Protein AF-A0A0S6X427-F1 (afdb_monomer)

Solvent-accessible surface area (backbone atoms only — not comparable to full-atom values): 6903 Å² total; per-residue (Å²): 117,67,62,50,48,53,32,51,63,52,37,54,59,46,58,54,46,37,76,75,42,60,79,79,55,25,57,58,43,50,52,51,41,52,51,40,54,52,62,36,47,55,58,51,63,63,50,56,49,70,79,40,60,83,93,42,28,70,61,52,49,50,53,51,51,48,48,47,48,54,54,48,62,44,45,50,58,49,52,36,49,56,47,18,68,69,65,66,44,66,101,68,57,17,54,56,55,26,53,53,58,53,43,53,59,54,52,50,52,44,50,53,51,60,66,44,52,66,64,56,65,62,75,82,106

Sequence (125 aa):
MWIPLLCTAVTTPLIVLFFHLPQKGAYTCYFLIEL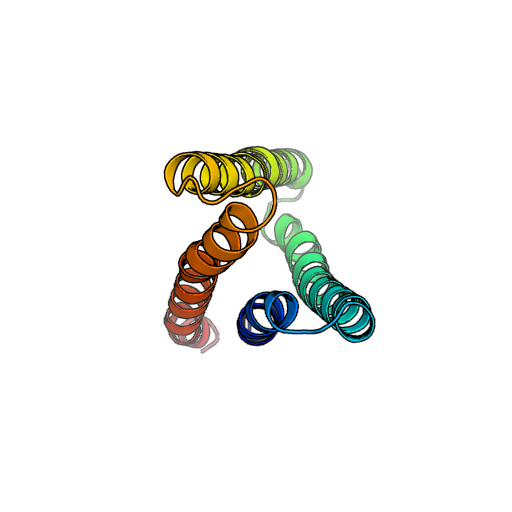FVSGYSAPLFAASPMLLPPRLRALGMATVLFVLNVVGQGMGPFLTGFISDRIGTGPAGGLGLSIALMQVFGVLGAGILLLAVPAFRKREG

pLDDT: mean 75.93, std 8.96, range [42.47, 89.19]

Structure (mmCIF, N/CA/C/O backbone):
data_AF-A0A0S6X427-F1
#
_entry.id   AF-A0A0S6X427-F1
#
loop_
_atom_site.group_PDB
_atom_site.id
_atom_site.type_symbol
_atom_site.label_atom_id
_atom_site.label_alt_id
_atom_site.label_comp_id
_atom_site.label_asym_id
_atom_site.label_entity_id
_atom_site.label_seq_id
_atom_site.pdbx_PDB_ins_code
_atom_site.Cartn_x
_atom_site.Cartn_y
_atom_site.Cartn_z
_atom_site.occupancy
_atom_site.B_iso_or_equiv
_atom_site.auth_seq_id
_atom_site.auth_comp_id
_atom_site.auth_asym_id
_atom_site.auth_atom_id
_atom_site.pdbx_PDB_model_num
ATOM 1 N N . MET A 1 1 ? -16.533 -1.633 3.563 1.00 63.06 1 MET A N 1
ATOM 2 C CA . MET A 1 1 ? -15.500 -2.550 3.018 1.00 63.06 1 MET A CA 1
ATOM 3 C C . MET A 1 1 ? -15.542 -2.698 1.492 1.00 63.06 1 MET A C 1
ATOM 5 O O . MET A 1 1 ? -14.508 -2.963 0.905 1.00 63.06 1 MET A O 1
ATOM 9 N N . TRP A 1 2 ? -16.677 -2.453 0.827 1.00 66.31 2 TRP A N 1
ATOM 10 C CA . TRP A 1 2 ? -16.789 -2.512 -0.641 1.00 66.31 2 TRP A CA 1
ATOM 11 C C . TRP A 1 2 ? -16.027 -1.396 -1.381 1.00 66.31 2 TRP A C 1
ATOM 13 O O . TRP A 1 2 ? -15.512 -1.616 -2.469 1.00 66.31 2 TRP A O 1
ATOM 23 N N . ILE A 1 3 ? -15.902 -0.219 -0.758 1.00 70.75 3 ILE A N 1
ATOM 24 C CA . ILE A 1 3 ? -15.199 0.951 -1.314 1.00 70.75 3 ILE A CA 1
ATOM 25 C C . ILE A 1 3 ? -13.704 0.668 -1.577 1.00 70.75 3 ILE A C 1
ATOM 27 O O . ILE A 1 3 ? -13.282 0.821 -2.721 1.00 70.75 3 ILE A O 1
ATOM 31 N N . PRO A 1 4 ? -12.897 0.202 -0.597 1.00 71.06 4 PRO A N 1
ATOM 32 C CA . PRO A 1 4 ? -11.494 -0.133 -0.851 1.00 71.06 4 PRO A CA 1
ATOM 33 C C . PRO A 1 4 ? -11.321 -1.307 -1.818 1.00 71.06 4 PRO A C 1
ATOM 35 O O . PRO A 1 4 ? -10.375 -1.299 -2.590 1.00 71.06 4 PRO A O 1
ATOM 38 N N . LEU A 1 5 ? -12.246 -2.272 -1.829 1.00 73.50 5 LEU A N 1
ATOM 39 C CA . LEU A 1 5 ? -12.225 -3.401 -2.762 1.00 73.50 5 LEU A CA 1
ATOM 40 C C . LEU A 1 5 ? -12.382 -2.955 -4.226 1.00 73.50 5 LEU A C 1
ATOM 42 O O . LEU A 1 5 ? -11.625 -3.378 -5.094 1.00 73.50 5 LEU A O 1
ATOM 46 N N . LEU A 1 6 ? -13.362 -2.086 -4.496 1.00 75.62 6 LEU A N 1
ATOM 47 C CA . LEU A 1 6 ? -13.581 -1.523 -5.829 1.00 75.62 6 LEU A CA 1
ATOM 48 C C . LEU A 1 6 ? -12.409 -0.637 -6.250 1.00 75.62 6 LEU A C 1
ATOM 50 O O . LEU A 1 6 ? -11.962 -0.723 -7.390 1.00 75.62 6 LEU A O 1
ATOM 54 N N . CYS A 1 7 ? -11.879 0.172 -5.329 1.00 74.81 7 CYS A N 1
ATOM 55 C CA . CYS A 1 7 ? -10.739 1.030 -5.632 1.00 74.81 7 CYS A CA 1
ATOM 56 C C . CYS A 1 7 ? -9.493 0.203 -5.973 1.00 74.81 7 CYS A C 1
ATOM 58 O O . CYS A 1 7 ? -8.895 0.437 -7.014 1.00 74.81 7 CYS A O 1
ATOM 60 N N . THR A 1 8 ? -9.130 -0.815 -5.186 1.00 71.44 8 THR A N 1
ATOM 61 C CA . THR A 1 8 ? -7.944 -1.640 -5.483 1.00 71.44 8 THR A CA 1
ATOM 62 C C . THR A 1 8 ? -8.099 -2.457 -6.767 1.00 71.44 8 THR A C 1
ATOM 64 O O . THR A 1 8 ? -7.138 -2.570 -7.536 1.00 71.44 8 THR A O 1
ATOM 67 N N . ALA A 1 9 ? -9.299 -2.974 -7.045 1.00 76.06 9 ALA A N 1
ATOM 68 C CA . ALA A 1 9 ? -9.592 -3.701 -8.279 1.00 76.06 9 ALA A CA 1
ATOM 69 C C . ALA A 1 9 ? -9.475 -2.818 -9.533 1.00 76.06 9 ALA A C 1
ATOM 71 O O . ALA A 1 9 ? -9.040 -3.307 -10.572 1.00 76.06 9 ALA A O 1
ATOM 72 N N . VAL A 1 10 ? -9.826 -1.531 -9.438 1.00 76.81 10 VAL A N 1
ATOM 73 C CA . VAL A 1 10 ? -9.751 -0.568 -10.549 1.00 76.81 10 VAL A CA 1
ATOM 74 C C . VAL A 1 10 ? -8.341 0.006 -10.702 1.00 76.81 10 VAL A C 1
ATOM 76 O O . VAL A 1 10 ? -7.824 0.071 -11.815 1.00 76.81 10 VAL A O 1
ATOM 79 N N . THR A 1 11 ? -7.667 0.356 -9.605 1.00 76.12 11 THR A N 1
ATOM 80 C CA . THR A 1 11 ? -6.320 0.947 -9.642 1.00 76.12 11 THR A CA 1
ATOM 81 C C . THR A 1 11 ? -5.268 -0.022 -10.197 1.00 76.12 11 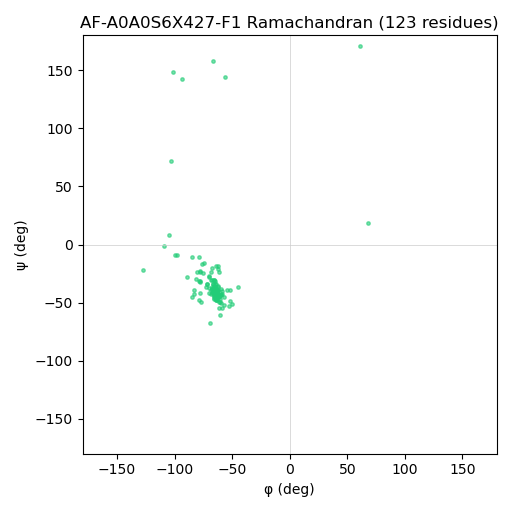THR A C 1
ATOM 83 O O . THR A 1 11 ? -4.351 0.393 -10.901 1.00 76.12 11 THR A O 1
ATOM 86 N N . THR A 1 12 ? -5.417 -1.324 -9.941 1.00 76.38 12 THR A N 1
ATOM 87 C CA . THR A 1 12 ? -4.470 -2.362 -10.383 1.00 76.38 12 THR A CA 1
ATOM 88 C C . THR A 1 12 ? -4.278 -2.428 -11.909 1.00 76.38 12 THR A C 1
ATOM 90 O O . THR A 1 12 ? -3.138 -2.303 -12.361 1.00 76.38 12 THR A O 1
ATOM 93 N N . PRO A 1 13 ? -5.330 -2.581 -12.737 1.00 77.81 13 PRO A N 1
ATOM 94 C CA . PRO A 1 13 ? -5.182 -2.557 -14.192 1.00 77.81 13 PRO A CA 1
ATOM 95 C C . PRO A 1 13 ? -4.776 -1.174 -14.722 1.00 77.81 13 PRO A C 1
ATOM 97 O O . PRO A 1 13 ? -4.055 -1.098 -15.714 1.00 77.81 13 PRO A O 1
ATOM 100 N N . LEU A 1 14 ? -5.179 -0.087 -14.053 1.00 78.00 14 LEU A N 1
ATOM 101 C CA . LEU A 1 14 ? -4.801 1.283 -14.422 1.00 78.00 14 LEU A CA 1
ATOM 102 C C . LEU A 1 14 ? -3.286 1.527 -14.308 1.00 78.00 14 LEU A C 1
ATOM 104 O O . LEU A 1 14 ? -2.711 2.160 -15.192 1.00 78.00 14 LEU A O 1
ATOM 108 N N . ILE A 1 15 ? -2.627 0.988 -13.275 1.00 76.19 15 ILE A N 1
ATOM 109 C CA . ILE A 1 15 ? -1.164 1.084 -13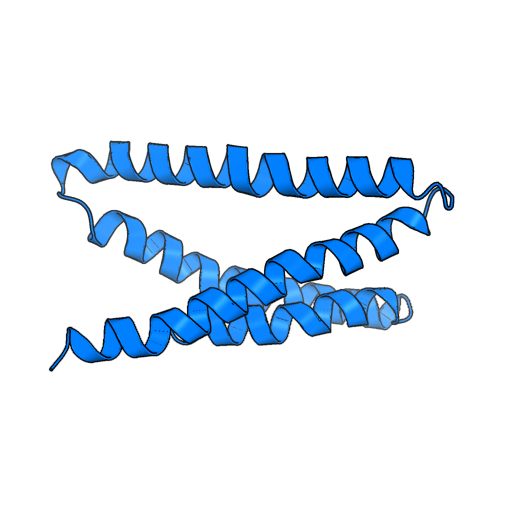.108 1.00 76.19 15 ILE A CA 1
ATOM 110 C C . ILE A 1 15 ? -0.430 0.334 -14.227 1.00 76.19 15 ILE A C 1
ATOM 112 O O . ILE A 1 15 ? 0.545 0.842 -14.772 1.00 76.19 15 ILE A O 1
ATOM 116 N N . VAL A 1 16 ? -0.908 -0.847 -14.626 1.00 74.44 16 VAL A N 1
ATOM 117 C CA . VAL A 1 16 ? -0.301 -1.604 -15.738 1.00 74.44 16 VAL A CA 1
ATOM 118 C C . VAL A 1 16 ? -0.514 -0.883 -17.074 1.00 74.44 16 VAL A C 1
ATOM 120 O O . VAL A 1 16 ? 0.396 -0.819 -17.908 1.00 74.44 16 VAL A O 1
ATOM 123 N N . LEU A 1 17 ? -1.699 -0.297 -17.266 1.00 77.25 17 LEU A N 1
ATOM 124 C CA . LEU A 1 17 ? -2.051 0.458 -18.465 1.00 77.25 17 LEU A CA 1
ATOM 125 C C . LEU A 1 17 ? -1.222 1.745 -18.602 1.00 77.25 17 LEU A C 1
ATOM 127 O O . LEU A 1 17 ? -0.845 2.105 -19.716 1.00 77.25 17 LEU A O 1
ATOM 131 N N . PHE A 1 18 ? -0.873 2.396 -17.487 1.00 76.69 18 PHE A N 1
ATOM 132 C CA . PHE A 1 18 ? -0.007 3.579 -17.461 1.00 76.69 18 PHE A CA 1
ATOM 133 C C . PHE A 1 18 ? 1.338 3.345 -18.168 1.00 76.69 18 PHE A C 1
ATOM 135 O O . PHE A 1 18 ? 1.782 4.210 -18.918 1.00 76.69 18 PHE A O 1
ATOM 142 N N . PHE A 1 19 ? 1.947 2.163 -18.013 1.00 71.31 19 PHE A N 1
ATOM 143 C CA . PHE A 1 19 ? 3.219 1.830 -18.673 1.00 71.31 19 PHE A CA 1
ATOM 144 C C . PHE A 1 19 ? 3.095 1.534 -20.175 1.00 71.31 19 PHE A C 1
ATOM 146 O O . PHE A 1 19 ? 4.102 1.548 -20.879 1.00 71.31 19 PHE A O 1
ATOM 153 N N . HIS A 1 20 ? 1.883 1.285 -20.675 1.00 74.75 20 HIS A N 1
ATOM 154 C CA . HIS A 1 20 ? 1.626 0.982 -22.087 1.00 74.75 20 HIS A CA 1
ATOM 155 C C . HIS A 1 20 ? 1.116 2.197 -22.882 1.00 74.75 20 HIS A C 1
ATOM 157 O O . HIS A 1 20 ? 1.015 2.135 -24.108 1.00 74.75 20 HIS A O 1
ATOM 163 N N . LEU A 1 21 ? 0.782 3.304 -22.209 1.00 74.44 21 LEU A N 1
ATOM 164 C CA . LEU A 1 21 ? 0.194 4.492 -22.825 1.00 74.44 21 LEU A CA 1
ATOM 165 C C . LEU A 1 21 ? 1.253 5.545 -23.209 1.00 74.44 21 LEU A C 1
ATOM 167 O O . LEU A 1 21 ? 2.188 5.798 -22.450 1.00 74.44 21 LEU A O 1
ATOM 171 N N . PRO A 1 22 ? 1.085 6.243 -24.349 1.00 73.94 22 PRO A N 1
ATOM 172 C CA . PRO A 1 22 ? 1.932 7.375 -24.719 1.00 73.94 22 PRO A CA 1
ATOM 173 C C . PRO A 1 22 ? 1.754 8.571 -23.764 1.00 73.94 22 PRO A C 1
ATOM 175 O O . PRO A 1 22 ? 0.706 8.738 -23.135 1.00 73.94 22 PRO A O 1
ATOM 178 N N . GLN A 1 23 ? 2.765 9.451 -23.715 1.00 68.00 23 GLN A N 1
ATOM 179 C CA . GLN A 1 23 ? 2.953 10.519 -22.711 1.00 68.00 23 GLN A CA 1
ATOM 180 C C . GLN A 1 23 ? 1.695 11.342 -22.373 1.00 68.00 23 GLN A C 1
ATOM 182 O O . GLN A 1 23 ? 1.492 11.696 -21.219 1.00 68.00 23 GLN A O 1
ATOM 187 N N . LYS A 1 24 ? 0.819 11.631 -23.346 1.00 72.31 24 LYS A N 1
ATOM 188 C CA . LYS A 1 24 ? -0.411 12.411 -23.109 1.00 72.31 24 LYS A CA 1
ATOM 189 C C . LYS A 1 24 ? -1.489 11.636 -22.336 1.00 72.31 24 LYS A C 1
ATOM 191 O O . LYS A 1 24 ? -2.175 12.233 -21.516 1.00 72.31 24 LYS A O 1
ATOM 196 N N . GLY A 1 25 ? -1.629 10.328 -22.570 1.00 75.44 25 GLY A N 1
ATOM 197 C CA . GLY A 1 25 ? -2.604 9.475 -21.872 1.00 75.44 25 GLY A CA 1
ATOM 198 C C . GLY A 1 25 ? -2.136 9.027 -20.483 1.00 75.44 25 GLY A C 1
ATOM 199 O O . GLY A 1 25 ? -2.959 8.750 -19.609 1.00 75.44 25 GLY A O 1
ATOM 200 N N . ALA A 1 26 ? -0.819 9.018 -20.262 1.00 76.12 26 ALA A N 1
ATOM 201 C CA . ALA A 1 26 ? -0.207 8.665 -18.985 1.00 76.12 26 ALA A CA 1
ATOM 202 C C . ALA A 1 26 ? -0.634 9.618 -17.852 1.00 76.12 26 ALA A C 1
ATOM 204 O O . ALA A 1 26 ? -1.028 9.156 -16.784 1.00 76.12 26 ALA A O 1
ATOM 205 N N . TYR A 1 27 ? -0.655 10.936 -18.090 1.00 80.00 27 TYR A N 1
ATOM 206 C CA . TYR A 1 27 ? -1.069 11.915 -17.072 1.00 80.00 27 TYR A CA 1
ATOM 207 C C . TYR A 1 27 ? -2.532 11.750 -16.643 1.00 80.00 27 TYR A C 1
ATOM 209 O O . TYR A 1 27 ? -2.841 11.842 -15.456 1.00 80.00 27 TYR A O 1
ATOM 217 N N . THR A 1 28 ? -3.434 11.462 -17.585 1.00 81.50 28 THR A N 1
ATOM 218 C CA . THR A 1 28 ? -4.852 11.224 -17.276 1.00 81.50 28 THR A CA 1
ATOM 219 C C . THR A 1 28 ? -5.038 9.939 -16.473 1.00 81.50 28 THR A C 1
ATOM 221 O O . THR A 1 28 ? -5.791 9.932 -15.503 1.00 81.50 28 THR A O 1
ATOM 224 N N . CYS A 1 29 ? -4.320 8.865 -16.820 1.00 81.31 29 CYS A N 1
ATOM 225 C CA . CYS A 1 29 ? -4.346 7.632 -16.031 1.00 81.31 29 CYS A CA 1
ATOM 226 C C . CYS A 1 29 ? -3.769 7.834 -14.629 1.00 81.31 29 CYS A C 1
ATOM 228 O O . CYS A 1 29 ? -4.361 7.354 -13.669 1.00 81.31 29 CYS A O 1
ATOM 230 N N . TYR A 1 30 ? -2.673 8.584 -14.493 1.00 81.50 30 TYR A N 1
ATOM 231 C CA . TYR A 1 30 ? -2.092 8.906 -13.190 1.00 81.50 30 TYR A CA 1
ATOM 232 C C . TYR A 1 30 ? -3.072 9.687 -12.305 1.00 81.50 30 TYR A C 1
ATOM 234 O O . TYR A 1 30 ? -3.254 9.356 -11.136 1.00 81.50 30 TYR A O 1
ATOM 242 N N . PHE A 1 31 ? -3.772 10.671 -12.877 1.00 84.75 31 PHE A N 1
ATOM 243 C CA . PHE A 1 31 ? -4.815 11.408 -12.164 1.00 84.75 31 PHE A CA 1
ATOM 244 C C . PHE A 1 31 ? -5.950 10.492 -11.681 1.00 84.75 31 PHE A C 1
ATOM 246 O O . PHE A 1 31 ? -6.384 10.598 -10.535 1.00 84.75 31 PHE A O 1
ATOM 253 N N . LEU A 1 32 ? -6.410 9.566 -12.529 1.00 84.12 32 LEU A N 1
ATOM 254 C CA . LEU A 1 32 ? -7.433 8.593 -12.144 1.00 84.12 32 LEU A CA 1
ATOM 255 C C . LEU A 1 32 ? -6.930 7.660 -11.035 1.00 84.12 32 LEU A C 1
ATOM 257 O O . LEU A 1 32 ? -7.635 7.460 -10.052 1.00 84.12 32 LEU A O 1
ATOM 261 N N . ILE A 1 33 ? -5.707 7.138 -11.145 1.00 83.62 33 ILE A N 1
ATOM 262 C CA . ILE A 1 33 ? -5.079 6.305 -10.108 1.00 83.62 33 ILE A CA 1
ATOM 263 C C . ILE A 1 33 ? -5.116 7.023 -8.754 1.00 83.62 33 ILE A C 1
ATOM 265 O O . ILE A 1 33 ? -5.644 6.472 -7.786 1.00 83.62 33 ILE A O 1
ATOM 269 N N . GLU A 1 34 ? -4.634 8.265 -8.701 1.00 84.00 34 GLU A N 1
ATOM 270 C CA . GLU A 1 34 ? -4.543 9.036 -7.459 1.00 84.00 34 GLU A CA 1
ATOM 271 C C . GLU A 1 34 ? -5.923 9.361 -6.868 1.00 84.00 34 GLU A C 1
ATOM 273 O O . GLU A 1 34 ? -6.122 9.290 -5.651 1.00 84.00 34 GLU A O 1
ATOM 278 N N . LEU A 1 35 ? -6.908 9.646 -7.728 1.00 85.38 35 LEU A N 1
ATOM 279 C CA . LEU A 1 35 ? -8.288 9.908 -7.321 1.00 85.38 35 LEU A CA 1
ATOM 280 C C . LEU A 1 35 ? -8.907 8.700 -6.602 1.00 85.38 35 LEU A C 1
ATOM 282 O O . LEU A 1 35 ? -9.498 8.847 -5.529 1.00 85.38 35 LEU A O 1
ATOM 286 N N . PHE A 1 36 ? -8.748 7.500 -7.165 1.00 82.00 36 PHE A N 1
ATOM 287 C CA . PHE A 1 36 ? -9.274 6.273 -6.563 1.00 82.00 36 PHE A CA 1
ATOM 288 C C . PHE A 1 36 ? -8.505 5.882 -5.293 1.00 82.00 36 PHE A C 1
ATOM 290 O O . PHE A 1 36 ? -9.124 5.450 -4.319 1.00 82.00 36 PHE A O 1
ATOM 297 N N . VAL A 1 37 ? -7.181 6.083 -5.259 1.00 81.44 37 VAL A N 1
ATOM 298 C CA . VAL A 1 37 ? -6.357 5.814 -4.067 1.00 81.44 37 VAL A CA 1
ATOM 299 C C . VAL A 1 37 ? -6.737 6.728 -2.901 1.00 81.44 37 VAL A C 1
ATOM 301 O O . VAL A 1 37 ? -6.959 6.266 -1.774 1.00 81.44 37 VAL A O 1
ATOM 304 N N . SER A 1 38 ? -6.889 8.021 -3.174 1.00 80.06 38 SER A N 1
ATOM 305 C CA . SER A 1 38 ? -7.323 9.009 -2.182 1.00 80.06 38 SER A CA 1
ATOM 306 C C . SER A 1 38 ? -8.744 8.730 -1.681 1.00 80.06 38 SER A C 1
ATOM 308 O O . SER A 1 38 ? -9.020 8.848 -0.482 1.00 80.06 38 SER A O 1
ATOM 310 N N . GLY A 1 39 ? -9.628 8.280 -2.579 1.00 80.19 39 GLY A N 1
ATOM 311 C CA . GLY A 1 39 ? -11.031 7.993 -2.285 1.00 80.19 39 GLY A CA 1
ATOM 312 C C . GLY A 1 39 ? -11.252 6.885 -1.251 1.00 80.19 39 GLY A C 1
ATOM 313 O O . GLY A 1 39 ? -12.162 7.000 -0.429 1.00 80.19 39 GLY A O 1
ATOM 314 N N . TYR A 1 40 ? -10.421 5.836 -1.229 1.00 74.19 40 TYR A N 1
ATOM 315 C CA . TYR A 1 40 ? -10.531 4.798 -0.194 1.00 74.19 40 TYR A CA 1
ATOM 316 C C . TYR A 1 40 ? -9.701 5.099 1.059 1.00 74.19 40 TYR A C 1
ATOM 318 O O . TYR A 1 40 ? -10.070 4.658 2.151 1.00 74.19 40 TYR A O 1
ATOM 326 N N . SER A 1 41 ? -8.597 5.839 0.924 1.00 78.38 41 SER A N 1
ATOM 327 C CA . SER A 1 41 ? -7.674 6.112 2.032 1.00 78.38 41 SER A CA 1
ATOM 328 C C . SER A 1 41 ? -8.305 7.024 3.088 1.00 78.38 41 SER A C 1
ATOM 330 O O . SER A 1 41 ? -8.220 6.731 4.281 1.00 78.38 41 SER A O 1
ATOM 332 N N . ALA A 1 42 ? -9.017 8.076 2.670 1.00 80.00 42 ALA A N 1
ATOM 333 C CA . ALA A 1 42 ? -9.678 9.018 3.578 1.00 80.00 42 ALA A CA 1
ATOM 334 C C . ALA A 1 42 ? -10.675 8.353 4.561 1.00 80.00 42 ALA A C 1
ATOM 336 O O . ALA A 1 42 ? -10.528 8.541 5.773 1.00 80.00 42 ALA A O 1
ATOM 337 N N . PRO A 1 43 ? -11.647 7.531 4.113 1.00 78.25 43 PRO A N 1
ATOM 338 C CA . PRO A 1 43 ? -12.540 6.828 5.032 1.00 78.25 43 PRO A CA 1
ATOM 339 C C . PRO A 1 43 ? -11.817 5.784 5.893 1.00 78.25 43 PRO A C 1
ATOM 341 O O . PRO A 1 43 ? -12.219 5.571 7.036 1.00 78.25 43 PRO A O 1
ATOM 344 N N . LEU A 1 44 ? -10.734 5.165 5.404 1.00 77.50 44 LEU A N 1
ATOM 345 C CA . LEU A 1 44 ? -9.927 4.238 6.208 1.00 77.50 44 LEU A CA 1
ATOM 346 C C . LEU A 1 44 ? -9.266 4.951 7.399 1.00 77.50 44 LEU A C 1
ATOM 348 O O . LEU A 1 44 ? -9.348 4.482 8.539 1.00 77.50 44 LEU A O 1
ATOM 352 N N . PHE A 1 45 ? -8.652 6.109 7.144 1.00 80.81 45 PHE A N 1
ATOM 353 C CA . PHE A 1 45 ? -8.041 6.931 8.187 1.00 80.81 45 PHE A CA 1
ATOM 354 C C . PHE A 1 45 ? -9.083 7.500 9.155 1.00 80.81 45 PHE A C 1
ATOM 356 O O . PHE A 1 45 ? -8.822 7.555 10.354 1.00 80.81 45 PHE A O 1
ATOM 363 N N . ALA A 1 46 ? -10.279 7.852 8.676 1.00 81.62 46 ALA A N 1
ATOM 364 C CA . ALA A 1 46 ? -11.364 8.343 9.526 1.00 81.62 46 ALA A CA 1
ATOM 365 C C . ALA A 1 46 ? -12.000 7.247 10.406 1.00 81.62 46 ALA A C 1
ATOM 367 O O . ALA A 1 46 ? -12.394 7.521 11.539 1.00 81.62 46 ALA A O 1
ATOM 368 N N . ALA A 1 47 ? -12.073 6.004 9.917 1.00 81.69 47 ALA A N 1
ATOM 369 C CA . ALA A 1 47 ? -12.626 4.871 10.662 1.00 81.69 47 ALA A CA 1
ATOM 370 C C . ALA A 1 47 ? -11.652 4.307 11.713 1.00 81.69 47 ALA A C 1
ATOM 372 O O . ALA A 1 47 ? -12.079 3.847 12.772 1.00 81.69 47 ALA A O 1
ATOM 373 N N . SER A 1 48 ? -10.343 4.376 11.454 1.00 81.19 48 SER A N 1
ATOM 374 C CA . SER A 1 48 ? -9.302 3.832 12.339 1.00 81.19 48 SER A CA 1
ATOM 375 C C . SER A 1 48 ? -9.408 4.289 13.809 1.00 81.19 48 SER A C 1
ATOM 377 O O . SER A 1 48 ? -9.433 3.424 14.680 1.00 81.19 48 SER A O 1
ATOM 379 N N . PRO A 1 49 ? -9.563 5.586 14.146 1.00 79.25 49 PRO A N 1
ATOM 380 C CA . PRO A 1 49 ? -9.656 6.038 15.535 1.00 79.25 49 PRO A CA 1
ATOM 381 C C . PRO A 1 49 ? -11.029 5.759 16.165 1.00 79.25 49 PRO A C 1
ATOM 383 O O . PRO A 1 49 ? -11.155 5.797 17.391 1.00 79.25 49 PRO A O 1
ATOM 386 N N . MET A 1 50 ? -12.069 5.488 15.367 1.00 83.50 50 MET A N 1
ATOM 387 C CA . MET A 1 50 ? -13.412 5.181 15.877 1.00 83.50 50 MET A CA 1
ATOM 388 C C . MET A 1 50 ? -13.465 3.818 16.574 1.00 83.50 50 MET A C 1
ATOM 390 O O . MET A 1 50 ? -14.246 3.648 17.506 1.00 83.50 50 MET A O 1
ATOM 394 N N . LEU A 1 51 ? -12.593 2.890 16.175 1.00 79.38 51 LEU A N 1
ATOM 395 C CA . LEU A 1 51 ? -12.478 1.549 16.752 1.00 79.38 51 LEU A CA 1
ATOM 396 C C . LEU A 1 51 ? -11.702 1.521 18.080 1.00 79.38 51 LEU A C 1
ATOM 398 O O . LEU A 1 51 ? -11.702 0.497 18.762 1.00 79.38 51 LEU A O 1
ATOM 402 N N . LEU A 1 52 ? -11.044 2.623 18.461 1.00 81.88 52 LEU A N 1
ATOM 403 C CA . LEU A 1 52 ? -10.272 2.712 19.699 1.00 81.88 52 LEU A CA 1
ATOM 404 C C . LEU A 1 52 ? -11.022 3.452 20.820 1.00 81.8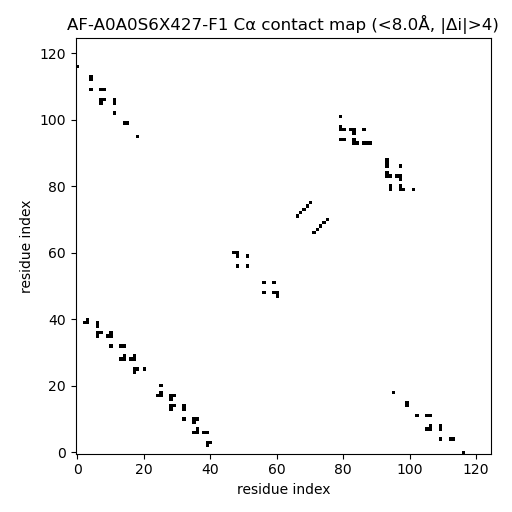8 52 LEU A C 1
ATOM 406 O O . LEU A 1 52 ? -11.735 4.428 20.560 1.00 81.88 52 LEU A O 1
ATOM 410 N N . PRO A 1 53 ? -10.786 3.069 22.092 1.00 79.38 53 PRO A N 1
ATOM 411 C CA . PRO A 1 53 ? -11.241 3.834 23.248 1.00 79.38 53 PRO A CA 1
ATOM 412 C C . PRO A 1 53 ? -10.719 5.283 23.202 1.00 79.38 53 PRO A C 1
ATOM 414 O O . PRO A 1 53 ? -9.558 5.484 22.836 1.00 79.38 53 PRO A O 1
ATOM 417 N N . PRO A 1 54 ? -11.494 6.293 23.651 1.00 80.50 54 PRO A N 1
ATOM 418 C CA . PRO A 1 54 ? -11.136 7.713 23.524 1.00 80.50 54 PRO A CA 1
ATOM 419 C C . PRO A 1 54 ? -9.737 8.064 24.050 1.00 80.50 54 PRO A C 1
ATOM 421 O O . PRO A 1 54 ? -9.000 8.811 23.414 1.00 80.50 54 PRO A O 1
ATOM 424 N N . ARG A 1 55 ? -9.345 7.449 25.171 1.00 80.31 55 ARG A N 1
ATOM 425 C CA . ARG A 1 55 ? -8.044 7.626 25.840 1.00 80.31 55 ARG A CA 1
ATOM 426 C C . ARG A 1 55 ? -6.833 7.083 25.069 1.00 80.31 55 ARG A C 1
ATOM 428 O O . ARG A 1 55 ? -5.715 7.493 25.344 1.00 80.31 55 ARG A O 1
ATOM 435 N N . LEU A 1 56 ? -7.038 6.167 24.122 1.00 85.75 56 LEU A N 1
ATOM 436 C CA . LEU A 1 56 ? -5.965 5.527 23.348 1.00 85.75 56 LEU A CA 1
ATOM 437 C C . LEU A 1 56 ? -5.925 5.991 21.890 1.00 85.75 56 LEU A C 1
ATOM 439 O O . LEU A 1 56 ? -5.049 5.554 21.151 1.00 85.75 56 LEU A O 1
ATOM 443 N N . ARG A 1 57 ? -6.836 6.875 21.460 1.00 85.38 57 ARG A N 1
ATOM 444 C CA . ARG A 1 57 ? -6.923 7.311 20.057 1.00 85.38 57 ARG A CA 1
ATOM 445 C C . ARG A 1 57 ? -5.618 7.909 19.542 1.00 85.38 57 ARG A C 1
ATOM 447 O O . ARG A 1 57 ? -5.181 7.533 18.464 1.00 85.38 57 ARG A O 1
ATOM 454 N N . ALA A 1 58 ? -4.974 8.780 20.317 1.00 84.88 58 ALA A N 1
ATOM 455 C CA . ALA A 1 58 ? -3.708 9.395 19.914 1.00 84.88 58 ALA A CA 1
ATOM 456 C C . ALA A 1 58 ? -2.586 8.353 19.754 1.00 84.88 58 ALA A C 1
ATOM 458 O O . ALA A 1 58 ? -1.919 8.318 18.724 1.00 84.88 58 ALA A O 1
ATOM 459 N N . LEU A 1 59 ? -2.431 7.458 20.738 1.00 89.19 59 LEU A N 1
ATOM 460 C CA . LEU A 1 59 ? -1.409 6.408 20.713 1.00 89.19 59 LEU A CA 1
ATOM 461 C C . LEU A 1 59 ? -1.662 5.395 19.588 1.00 89.19 59 LEU A C 1
ATOM 463 O O . LEU A 1 59 ? -0.753 5.073 18.832 1.00 89.19 59 LEU A O 1
ATOM 467 N N . GLY A 1 60 ? -2.902 4.929 19.438 1.00 85.56 60 GLY A N 1
ATOM 468 C CA . GLY A 1 60 ? -3.257 3.954 18.412 1.00 85.56 60 GLY A CA 1
ATOM 469 C C . GLY 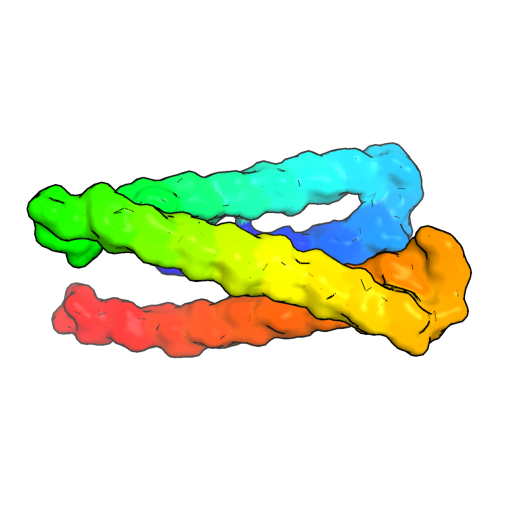A 1 60 ? -3.098 4.500 17.000 1.00 85.56 60 GLY A C 1
ATOM 470 O O . GLY A 1 60 ? -2.563 3.805 16.143 1.00 85.56 60 GLY A O 1
ATOM 471 N N . MET A 1 61 ? -3.479 5.759 16.760 1.00 88.06 61 MET A N 1
ATOM 472 C CA . MET A 1 61 ? -3.259 6.391 15.456 1.00 88.06 61 MET A CA 1
ATOM 473 C C . MET A 1 61 ? -1.773 6.614 15.177 1.00 88.06 61 MET A C 1
ATOM 475 O O . MET A 1 61 ? -1.350 6.406 14.045 1.00 88.06 61 MET A O 1
ATOM 479 N N . ALA A 1 62 ? -0.968 6.951 16.190 1.00 88.31 62 ALA A N 1
ATOM 480 C CA . ALA A 1 62 ? 0.483 7.036 16.042 1.00 88.31 62 ALA A CA 1
ATOM 481 C C . ALA A 1 62 ? 1.097 5.680 15.659 1.00 88.31 62 ALA A C 1
ATOM 483 O O . ALA A 1 62 ? 1.909 5.624 14.741 1.00 88.31 62 ALA A O 1
ATOM 484 N N . THR A 1 63 ? 0.676 4.577 16.288 1.00 88.12 63 THR A N 1
ATOM 485 C CA . THR A 1 63 ? 1.142 3.229 15.925 1.00 88.12 63 THR A CA 1
ATOM 486 C C . THR A 1 63 ? 0.686 2.822 14.525 1.00 88.12 63 THR A C 1
ATOM 488 O O . THR A 1 63 ? 1.492 2.314 13.750 1.00 88.12 63 THR A O 1
ATOM 491 N N . VAL A 1 64 ? -0.577 3.076 14.167 1.00 86.12 64 VAL A N 1
ATOM 492 C CA . VAL A 1 64 ? -1.100 2.793 12.821 1.00 86.12 64 VAL A CA 1
ATOM 493 C C . VAL A 1 64 ? -0.324 3.585 11.771 1.00 86.12 64 VAL A C 1
ATOM 495 O O . VAL A 1 64 ? 0.165 2.998 10.812 1.00 86.12 64 VAL A O 1
ATOM 498 N N . LEU A 1 65 ? -0.137 4.891 11.968 1.00 87.06 65 LEU A N 1
ATOM 499 C CA . LEU A 1 65 ? 0.635 5.737 11.055 1.00 87.06 65 LEU A CA 1
ATOM 500 C C . LEU A 1 65 ? 2.101 5.314 10.984 1.00 87.06 65 LEU A C 1
ATOM 502 O O . LEU A 1 65 ? 2.663 5.292 9.893 1.00 87.06 65 LEU A O 1
ATOM 506 N N . PHE A 1 66 ? 2.710 4.947 12.109 1.00 89.19 66 PHE A N 1
ATOM 507 C CA . PHE A 1 66 ? 4.078 4.445 12.146 1.00 89.19 66 PHE A CA 1
ATOM 508 C C . PHE A 1 66 ? 4.223 3.174 11.305 1.00 89.19 66 PHE A C 1
ATOM 510 O O . PHE A 1 66 ? 5.072 3.118 10.421 1.00 89.19 66 PHE A O 1
ATOM 517 N N . VAL A 1 67 ? 3.349 2.185 11.505 1.00 87.50 67 VAL A N 1
ATOM 518 C CA . VAL A 1 67 ? 3.381 0.932 10.737 1.00 87.50 67 VAL A CA 1
ATOM 519 C C . VAL A 1 67 ? 3.087 1.186 9.256 1.00 87.50 67 VAL A C 1
ATOM 521 O O . VAL A 1 67 ? 3.806 0.674 8.400 1.00 87.50 67 VAL A O 1
ATOM 524 N N . LEU A 1 68 ? 2.088 2.011 8.931 1.00 84.50 68 LEU A N 1
ATOM 525 C CA . LEU A 1 68 ? 1.740 2.332 7.543 1.00 84.50 68 LEU A CA 1
ATOM 526 C C . LEU A 1 68 ? 2.881 3.043 6.803 1.00 84.50 68 LEU A C 1
ATOM 528 O O . LEU A 1 68 ? 3.166 2.705 5.655 1.00 84.50 68 LEU A O 1
ATOM 532 N N . ASN A 1 69 ? 3.554 3.998 7.448 1.00 86.50 69 ASN A N 1
ATOM 533 C CA . ASN A 1 69 ? 4.639 4.745 6.815 1.00 86.50 69 ASN A CA 1
ATOM 534 C C . ASN A 1 69 ? 5.948 3.945 6.768 1.00 86.50 69 ASN A C 1
ATOM 536 O O . ASN A 1 69 ? 6.611 3.936 5.738 1.00 86.50 69 ASN A O 1
ATOM 540 N N . VAL A 1 70 ? 6.313 3.234 7.837 1.00 87.25 70 VAL A N 1
ATOM 541 C CA . VAL A 1 70 ? 7.579 2.484 7.886 1.00 87.25 70 VAL A CA 1
ATOM 542 C C . VAL A 1 70 ? 7.489 1.184 7.088 1.00 87.25 70 VAL A C 1
ATOM 544 O O . VAL A 1 70 ? 8.349 0.913 6.256 1.00 87.25 70 VAL A O 1
ATOM 547 N N . VAL A 1 71 ? 6.445 0.381 7.302 1.00 84.38 71 VAL A N 1
ATOM 548 C CA . VAL A 1 71 ? 6.308 -0.923 6.635 1.00 84.38 71 VAL A CA 1
ATOM 549 C C . VAL A 1 71 ? 5.663 -0.765 5.267 1.00 84.38 71 VAL A C 1
ATOM 551 O O . VAL A 1 71 ? 6.149 -1.337 4.302 1.00 84.38 71 VAL A O 1
ATOM 554 N N . GLY A 1 72 ? 4.590 0.017 5.151 1.00 78.62 72 GLY A N 1
ATOM 555 C CA . GLY A 1 72 ? 3.913 0.204 3.866 1.00 78.62 72 GLY A CA 1
ATOM 556 C C . GLY A 1 72 ? 4.768 1.010 2.891 1.00 78.62 72 GLY A C 1
ATOM 557 O O . GLY A 1 72 ? 5.252 0.481 1.890 1.00 78.62 72 GLY A O 1
ATOM 558 N N . GLN A 1 73 ? 4.978 2.287 3.212 1.00 80.81 73 GLN A N 1
ATOM 559 C CA . GLN A 1 73 ? 5.693 3.215 2.330 1.00 80.81 73 GLN A CA 1
ATOM 560 C C . GLN A 1 73 ? 7.216 3.059 2.357 1.00 80.81 73 GLN A C 1
ATOM 562 O O . GLN A 1 73 ? 7.865 3.433 1.391 1.00 80.81 73 GLN A O 1
ATOM 567 N N . GLY A 1 74 ? 7.809 2.505 3.415 1.00 83.00 74 GLY A N 1
ATOM 568 C CA . GLY A 1 74 ? 9.245 2.213 3.432 1.00 83.00 74 GLY A CA 1
ATOM 569 C C . GLY A 1 74 ? 9.587 0.939 2.659 1.00 83.00 74 GLY A C 1
ATOM 570 O O . GLY A 1 74 ? 10.487 0.940 1.821 1.00 83.00 74 GLY A O 1
ATOM 571 N N . MET A 1 75 ? 8.850 -0.150 2.897 1.00 82.75 75 MET A N 1
ATOM 572 C CA . MET A 1 75 ? 9.184 -1.453 2.313 1.00 82.75 75 MET A CA 1
ATOM 573 C C . MET A 1 75 ? 8.764 -1.575 0.842 1.00 82.75 75 MET A C 1
ATOM 575 O O . MET A 1 75 ? 9.462 -2.234 0.076 1.00 82.75 75 MET A O 1
ATOM 579 N N . GLY A 1 76 ? 7.671 -0.925 0.424 1.00 79.50 76 GLY A N 1
ATOM 580 C CA . GLY A 1 76 ? 7.178 -0.980 -0.959 1.00 79.50 76 GLY A CA 1
ATOM 581 C C . GLY A 1 76 ? 8.182 -0.439 -1.992 1.00 79.50 76 GLY A C 1
ATOM 582 O O . GLY A 1 76 ? 8.639 -1.199 -2.849 1.00 79.50 76 GLY A O 1
ATOM 583 N N . PRO A 1 77 ? 8.589 0.841 -1.914 1.00 80.06 77 PRO A N 1
ATOM 584 C CA . PRO A 1 77 ? 9.595 1.429 -2.795 1.00 80.06 77 PRO A CA 1
ATOM 585 C C . PRO A 1 77 ? 10.964 0.763 -2.657 1.00 80.06 77 PRO A C 1
ATOM 587 O O . PRO A 1 77 ? 11.641 0.571 -3.663 1.00 80.06 77 PRO A O 1
ATOM 590 N N . PHE A 1 78 ? 11.354 0.353 -1.444 1.00 82.19 78 PHE A N 1
ATOM 591 C CA . PHE A 1 78 ? 12.616 -0.354 -1.220 1.00 82.19 78 PHE A CA 1
ATOM 592 C C . PHE A 1 78 ? 12.669 -1.687 -1.977 1.00 82.19 78 PHE A C 1
ATOM 594 O O . PHE A 1 78 ? 13.625 -1.939 -2.708 1.00 82.19 78 PHE A O 1
ATOM 601 N N . LEU A 1 79 ? 11.628 -2.520 -1.866 1.00 81.06 79 LEU A N 1
ATOM 602 C CA . LEU A 1 79 ? 11.534 -3.771 -2.621 1.00 81.06 79 LEU A CA 1
ATOM 603 C C . LEU A 1 79 ? 11.429 -3.513 -4.127 1.00 81.06 79 LEU A C 1
ATOM 605 O O . LEU A 1 79 ? 12.044 -4.232 -4.909 1.00 81.06 79 LEU A O 1
ATOM 609 N N . THR A 1 80 ? 10.687 -2.482 -4.538 1.00 81.25 80 THR A N 1
ATOM 610 C CA . THR A 1 80 ? 10.559 -2.104 -5.955 1.00 81.25 80 THR A CA 1
ATOM 611 C C . THR A 1 80 ? 11.913 -1.713 -6.549 1.00 81.25 80 THR A C 1
ATOM 613 O O . THR A 1 80 ? 12.261 -2.182 -7.630 1.00 81.25 80 THR A O 1
ATOM 616 N N . GLY A 1 81 ? 12.701 -0.909 -5.828 1.00 78.94 81 GLY A N 1
ATOM 617 C CA . GLY A 1 81 ? 14.061 -0.532 -6.212 1.00 78.94 81 GLY A CA 1
ATOM 618 C C . GLY A 1 81 ? 15.007 -1.729 -6.217 1.00 78.94 81 GLY A C 1
ATOM 619 O O . GLY A 1 81 ? 15.671 -1.974 -7.216 1.00 78.94 81 GLY A O 1
ATOM 620 N N . PHE A 1 82 ? 14.982 -2.552 -5.164 1.00 83.62 82 PHE A N 1
ATOM 621 C CA . PHE A 1 82 ? 15.810 -3.757 -5.079 1.00 83.62 82 PHE A CA 1
ATOM 622 C C . PHE A 1 82 ? 15.544 -4.739 -6.230 1.00 83.62 82 PHE A C 1
ATOM 624 O O . PHE A 1 82 ? 16.477 -5.322 -6.780 1.00 83.62 82 PHE A O 1
ATOM 631 N N . ILE A 1 83 ? 14.279 -4.920 -6.620 1.00 80.94 83 ILE A N 1
ATOM 632 C CA . ILE A 1 83 ? 13.905 -5.753 -7.769 1.00 80.94 83 ILE A CA 1
ATOM 633 C C . ILE A 1 83 ? 14.332 -5.085 -9.082 1.00 80.94 83 ILE A C 1
ATOM 635 O O . ILE A 1 83 ? 14.893 -5.763 -9.943 1.00 80.94 83 ILE A O 1
ATOM 639 N N . SER A 1 84 ? 14.154 -3.768 -9.215 1.00 80.31 84 SER A N 1
ATOM 640 C CA . SER A 1 84 ? 14.582 -3.011 -10.398 1.00 80.31 84 SER A CA 1
ATOM 641 C C . SER A 1 84 ? 16.086 -3.112 -10.639 1.00 80.31 84 SER A C 1
ATOM 643 O O . SER A 1 84 ? 16.510 -3.359 -11.771 1.00 80.31 84 SER A O 1
ATOM 645 N N . ASP A 1 85 ? 16.885 -3.016 -9.578 1.00 80.44 85 ASP A N 1
ATOM 646 C CA . ASP A 1 85 ? 18.343 -3.123 -9.639 1.00 80.44 85 ASP A CA 1
ATOM 647 C C . ASP A 1 85 ? 18.802 -4.531 -10.055 1.00 80.44 85 ASP A C 1
ATOM 649 O O . ASP A 1 85 ? 19.828 -4.690 -10.716 1.00 80.44 85 ASP A O 1
ATOM 653 N N . ARG A 1 86 ? 18.029 -5.570 -9.712 1.00 77.56 86 ARG A N 1
ATOM 654 C CA . ARG A 1 86 ? 18.322 -6.971 -10.060 1.00 77.56 86 ARG A CA 1
ATOM 655 C C . ARG A 1 86 ? 17.900 -7.353 -11.476 1.00 77.56 86 ARG A C 1
ATOM 657 O O . ARG A 1 86 ? 18.518 -8.241 -12.058 1.00 77.56 86 ARG A O 1
ATOM 664 N N . ILE A 1 87 ? 16.863 -6.716 -12.018 1.00 73.69 87 ILE A N 1
ATOM 665 C CA . ILE A 1 87 ? 16.356 -6.985 -13.372 1.00 73.69 87 ILE A CA 1
ATOM 666 C C . ILE A 1 87 ? 17.282 -6.381 -14.445 1.00 73.69 87 ILE A C 1
ATOM 668 O O . ILE A 1 87 ? 17.350 -6.906 -15.552 1.00 73.69 87 ILE A O 1
ATOM 672 N N . GLY A 1 88 ? 18.062 -5.342 -14.122 1.00 61.44 88 GLY A N 1
ATOM 673 C CA . GLY A 1 88 ? 19.236 -4.947 -14.913 1.00 61.44 88 GLY A CA 1
ATOM 674 C C . GLY A 1 88 ? 18.962 -4.388 -16.319 1.00 61.44 88 GLY A C 1
ATOM 675 O O . GLY A 1 88 ? 19.871 -4.341 -17.144 1.00 61.44 88 GLY A O 1
ATOM 676 N N . THR A 1 89 ? 17.743 -3.934 -16.625 1.00 56.44 89 THR A N 1
ATOM 677 C CA . THR A 1 89 ? 17.376 -3.423 -17.960 1.00 56.44 89 THR A CA 1
ATOM 678 C C . THR A 1 89 ? 17.309 -1.889 -18.008 1.00 56.44 89 THR A C 1
ATOM 680 O O . THR A 1 89 ? 16.224 -1.315 -18.100 1.00 56.44 89 THR A O 1
ATOM 683 N N . GLY A 1 90 ? 18.470 -1.224 -17.961 1.00 57.62 90 GLY A N 1
ATOM 684 C CA . GLY A 1 90 ? 18.654 0.210 -18.258 1.00 57.62 90 GLY A CA 1
ATOM 685 C C . GLY A 1 90 ? 17.897 1.227 -17.368 1.00 57.62 90 GLY A C 1
ATOM 686 O O . GLY A 1 90 ? 17.024 0.852 -16.589 1.00 57.62 90 GLY A O 1
ATOM 687 N N . PRO A 1 91 ? 18.182 2.542 -17.494 1.00 56.00 91 PRO A N 1
ATOM 688 C CA . PRO A 1 91 ? 17.684 3.579 -16.572 1.00 56.00 91 PRO A CA 1
ATOM 689 C C . PRO A 1 91 ? 16.156 3.753 -16.507 1.00 56.00 91 PRO A C 1
ATOM 691 O O . PRO A 1 91 ? 15.656 4.354 -15.564 1.00 56.00 91 PRO A O 1
ATOM 694 N N . ALA A 1 92 ? 15.410 3.261 -17.504 1.00 57.97 92 ALA A N 1
ATOM 695 C CA . ALA A 1 92 ? 13.962 3.476 -17.618 1.00 57.97 92 ALA A CA 1
ATOM 696 C C . ALA A 1 92 ? 13.133 2.187 -17.790 1.00 57.97 92 ALA A C 1
ATOM 698 O O . ALA A 1 92 ? 11.942 2.189 -17.488 1.00 57.97 92 ALA A O 1
ATOM 699 N N . GLY A 1 93 ? 13.733 1.083 -18.255 1.00 61.09 93 GLY A N 1
ATOM 700 C CA . GLY A 1 93 ? 13.000 -0.153 -18.561 1.00 61.09 93 GLY A CA 1
ATOM 701 C C . GLY A 1 93 ? 12.748 -1.041 -17.339 1.00 61.09 93 GLY A C 1
ATOM 702 O O . GLY A 1 93 ? 11.660 -1.593 -17.187 1.00 61.09 93 GLY A O 1
ATOM 703 N N . GLY A 1 94 ? 13.733 -1.145 -16.438 1.00 65.75 94 GLY A N 1
ATOM 704 C CA . GLY A 1 94 ? 13.655 -2.019 -15.257 1.00 65.75 94 GLY A CA 1
ATOM 705 C C . GLY A 1 94 ? 12.603 -1.586 -14.233 1.00 65.75 94 GLY A C 1
ATOM 706 O O . GLY A 1 94 ? 11.931 -2.429 -13.637 1.00 65.75 94 GLY A O 1
ATOM 707 N N . LEU A 1 95 ? 12.392 -0.275 -14.088 1.00 70.12 95 LEU A N 1
ATOM 708 C CA . LEU A 1 95 ? 11.437 0.287 -13.130 1.00 70.12 95 LEU A CA 1
ATOM 709 C C . LEU A 1 95 ? 9.990 -0.072 -13.482 1.00 70.12 95 LEU A C 1
ATOM 711 O O . LEU A 1 95 ? 9.239 -0.498 -12.608 1.00 70.12 95 LEU A O 1
ATOM 715 N N . GLY A 1 96 ? 9.606 0.039 -14.757 1.00 72.00 96 GLY A N 1
ATOM 716 C CA . GLY A 1 96 ? 8.240 -0.271 -15.187 1.00 72.00 96 GLY A CA 1
ATOM 717 C C . GLY A 1 96 ? 7.875 -1.740 -14.988 1.00 72.00 96 GLY A C 1
ATOM 718 O O . GLY A 1 96 ? 6.800 -2.047 -14.473 1.00 72.00 96 GLY A O 1
ATOM 719 N N . LEU A 1 97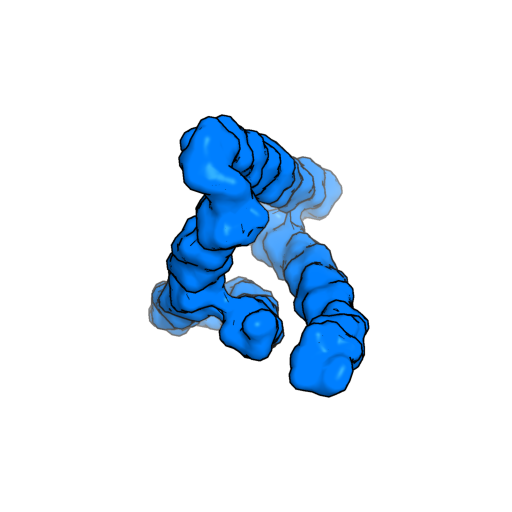 ? 8.802 -2.652 -15.300 1.00 70.44 97 LEU A N 1
ATOM 720 C CA . LEU A 1 97 ? 8.599 -4.082 -15.065 1.00 70.44 97 LEU A CA 1
ATOM 721 C C . LEU A 1 97 ? 8.543 -4.411 -13.565 1.00 70.44 97 LEU A C 1
ATOM 723 O O . LEU A 1 97 ? 7.717 -5.216 -13.142 1.00 70.44 97 LEU A O 1
ATOM 727 N N . SER A 1 98 ? 9.367 -3.755 -12.748 1.00 74.88 98 SER A N 1
ATOM 728 C CA . SER A 1 98 ? 9.379 -3.957 -11.291 1.00 74.88 98 SER A CA 1
ATOM 729 C C . SE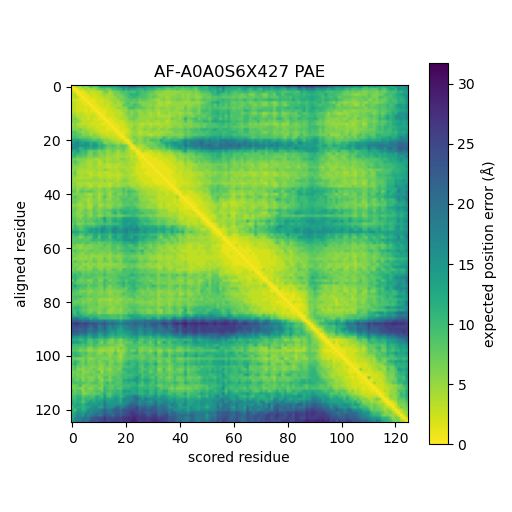R A 1 98 ? 8.088 -3.484 -10.630 1.00 74.88 98 SER A C 1
ATOM 731 O O . SER A 1 98 ? 7.542 -4.178 -9.773 1.00 74.88 98 SER A O 1
ATOM 733 N N . ILE A 1 99 ? 7.560 -2.337 -11.064 1.00 75.75 99 ILE A N 1
ATOM 734 C CA . ILE A 1 99 ? 6.275 -1.810 -10.593 1.00 75.75 99 ILE A CA 1
ATOM 735 C C . ILE A 1 99 ? 5.127 -2.724 -11.049 1.00 75.75 99 ILE A C 1
ATOM 737 O O . ILE A 1 99 ? 4.249 -3.048 -10.251 1.00 75.75 99 ILE A O 1
ATOM 741 N N . ALA A 1 100 ? 5.164 -3.226 -12.288 1.00 75.06 100 ALA A N 1
ATOM 742 C CA . ALA A 1 100 ? 4.179 -4.195 -12.772 1.00 75.06 100 ALA A CA 1
ATOM 743 C C . ALA A 1 100 ? 4.207 -5.516 -11.975 1.00 75.06 100 ALA A C 1
ATOM 745 O O . ALA A 1 100 ? 3.152 -6.065 -11.660 1.00 75.06 100 ALA A O 1
ATOM 746 N N . LEU A 1 101 ? 5.391 -6.005 -11.590 1.00 74.25 101 LEU A N 1
ATOM 747 C CA . LEU A 1 101 ? 5.540 -7.188 -10.732 1.00 74.25 101 LEU A CA 1
ATOM 748 C C . LEU A 1 101 ? 5.037 -6.937 -9.305 1.00 74.25 101 LEU A C 1
ATOM 750 O O . LEU A 1 101 ? 4.379 -7.798 -8.721 1.00 74.25 101 LEU A O 1
ATOM 754 N N . MET A 1 102 ? 5.280 -5.745 -8.756 1.00 79.12 102 MET A N 1
ATOM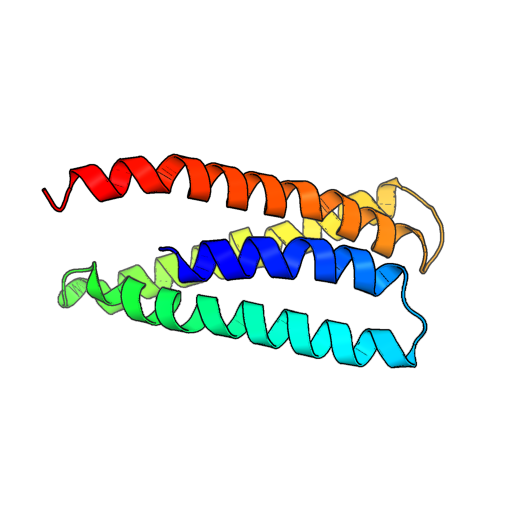 755 C CA . MET A 1 102 ? 4.740 -5.341 -7.453 1.00 79.12 102 MET A CA 1
ATOM 756 C C . MET A 1 102 ? 3.212 -5.319 -7.431 1.00 79.12 102 MET A C 1
ATOM 758 O O . MET A 1 102 ? 2.605 -5.534 -6.380 1.00 79.12 102 MET A O 1
ATOM 762 N N . GLN A 1 103 ? 2.574 -5.177 -8.592 1.00 77.00 103 GLN A N 1
ATOM 763 C CA . GLN A 1 103 ? 1.125 -5.240 -8.699 1.00 77.00 103 GLN A CA 1
ATOM 764 C C . GLN A 1 103 ? 0.542 -6.601 -8.280 1.00 77.00 103 GLN A C 1
ATOM 766 O O . GLN A 1 103 ? -0.610 -6.655 -7.849 1.00 77.00 103 GLN A O 1
ATOM 771 N N . VAL A 1 104 ? 1.338 -7.680 -8.281 1.00 74.62 104 VAL A N 1
ATOM 772 C CA . VAL A 1 104 ? 0.936 -8.990 -7.734 1.00 74.62 104 VAL A CA 1
ATOM 773 C C . VAL A 1 104 ? 0.587 -8.887 -6.245 1.00 74.62 104 VAL A C 1
ATOM 775 O O . VAL A 1 104 ? -0.409 -9.469 -5.818 1.00 74.62 104 VAL A O 1
ATOM 778 N N . PHE A 1 105 ? 1.319 -8.089 -5.459 1.00 75.25 105 PHE A N 1
ATOM 779 C CA . PHE A 1 105 ? 0.969 -7.832 -4.055 1.00 75.25 105 PHE A CA 1
ATOM 780 C C . PHE A 1 105 ? -0.360 -7.078 -3.924 1.00 75.25 105 PHE A C 1
ATOM 782 O O . PHE A 1 105 ? -1.150 -7.376 -3.028 1.00 75.25 105 PHE A O 1
ATOM 789 N N . GLY A 1 106 ? -0.639 -6.152 -4.846 1.00 73.50 106 GLY A N 1
ATOM 790 C CA . GLY A 1 106 ? -1.926 -5.459 -4.930 1.00 73.50 106 GLY A CA 1
ATOM 791 C C . GLY A 1 106 ? -3.089 -6.414 -5.221 1.00 73.50 106 GLY A C 1
ATOM 792 O O . GLY A 1 106 ? -4.112 -6.367 -4.536 1.00 73.50 106 GLY A O 1
ATOM 793 N N . VAL A 1 107 ? -2.911 -7.336 -6.174 1.00 75.88 107 VAL A N 1
ATOM 794 C CA . VAL A 1 107 ? -3.908 -8.368 -6.518 1.00 75.88 107 VAL A CA 1
ATOM 795 C C . VAL A 1 107 ? -4.120 -9.350 -5.363 1.00 75.88 107 VAL A C 1
ATOM 797 O O . VAL A 1 107 ? -5.262 -9.677 -5.040 1.00 75.88 107 VAL A O 1
ATOM 800 N N . LEU A 1 108 ? -3.048 -9.781 -4.693 1.00 78.31 108 LEU A N 1
ATOM 801 C CA . LEU A 1 108 ? -3.137 -10.629 -3.499 1.00 78.31 108 LEU A CA 1
ATOM 802 C C . LEU A 1 108 ? -3.893 -9.922 -2.367 1.00 78.31 108 LEU A C 1
ATOM 804 O O . LEU A 1 108 ? -4.774 -10.522 -1.750 1.00 78.31 108 LEU A O 1
ATOM 808 N N . GLY A 1 109 ? -3.612 -8.637 -2.135 1.00 71.44 109 GLY A N 1
ATOM 809 C CA . GLY A 1 109 ? -4.339 -7.816 -1.166 1.00 71.44 109 GLY A CA 1
ATOM 810 C C . GLY A 1 109 ? -5.831 -7.706 -1.494 1.00 71.44 109 GLY A C 1
ATOM 811 O O . GLY A 1 109 ? -6.673 -7.883 -0.611 1.00 71.44 109 GLY A O 1
ATOM 812 N N . ALA A 1 110 ? -6.176 -7.496 -2.767 1.00 73.06 110 ALA A N 1
ATOM 813 C CA . ALA A 1 110 ? -7.563 -7.511 -3.227 1.00 73.06 110 ALA A CA 1
ATOM 814 C C . ALA A 1 110 ? -8.226 -8.889 -3.024 1.00 73.06 110 ALA A C 1
ATOM 816 O O . ALA A 1 110 ? -9.367 -8.956 -2.567 1.00 73.06 110 ALA A O 1
ATOM 817 N N . GLY A 1 111 ? -7.505 -9.985 -3.280 1.00 73.25 111 GLY A N 1
ATOM 818 C CA . GLY A 1 111 ? -7.971 -11.355 -3.042 1.00 73.25 111 GLY A CA 1
ATOM 819 C C . GLY A 1 111 ? -8.262 -11.648 -1.567 1.00 73.25 111 GLY A C 1
ATOM 820 O O . GLY A 1 111 ? -9.309 -12.202 -1.239 1.00 73.25 111 GLY A O 1
ATOM 821 N N . ILE A 1 112 ? -7.390 -11.209 -0.657 1.00 77.62 112 ILE A N 1
ATOM 822 C CA . ILE A 1 112 ? -7.607 -11.345 0.792 1.00 77.62 112 ILE A CA 1
ATOM 823 C C . ILE A 1 112 ? -8.831 -10.534 1.232 1.00 77.62 112 ILE A C 1
ATOM 825 O O . ILE A 1 112 ? -9.647 -11.025 2.014 1.00 77.62 112 ILE A O 1
ATOM 829 N N . LEU A 1 113 ? -9.005 -9.320 0.699 1.00 72.75 113 LEU A N 1
ATOM 830 C CA . LEU A 1 113 ? -10.189 -8.508 0.978 1.00 72.75 113 LEU A CA 1
ATOM 831 C C . LEU A 1 113 ? -11.469 -9.181 0.466 1.00 72.75 113 LEU A C 1
ATOM 833 O O . LEU A 1 113 ? -12.447 -9.213 1.209 1.00 72.75 113 LEU A O 1
ATOM 837 N N . LEU A 1 114 ? -11.457 -9.777 -0.734 1.00 73.88 114 LEU A N 1
ATOM 838 C CA . LEU A 1 114 ? -12.577 -10.561 -1.274 1.00 73.88 114 LEU A CA 1
ATOM 839 C C . LEU A 1 114 ? -12.941 -11.746 -0.368 1.00 73.88 114 LEU A C 1
ATOM 841 O O . LEU A 1 114 ? -14.121 -11.982 -0.114 1.00 73.88 114 LEU A O 1
ATOM 845 N N . LEU A 1 115 ? -11.945 -12.459 0.163 1.00 75.25 115 LEU A N 1
ATOM 846 C CA . LEU A 1 115 ? -12.157 -13.569 1.100 1.00 75.25 115 LEU A CA 1
ATOM 847 C C . LEU A 1 115 ? -12.650 -13.100 2.478 1.00 75.25 115 LEU A C 1
ATOM 849 O O . LEU A 1 115 ? -13.365 -13.834 3.160 1.00 75.25 115 LEU A O 1
ATOM 853 N N . ALA A 1 116 ? -12.326 -11.871 2.880 1.00 71.94 116 ALA A N 1
ATOM 854 C CA . ALA A 1 116 ? -12.811 -11.274 4.121 1.00 71.94 116 ALA A CA 1
ATOM 855 C C . ALA A 1 116 ? -14.262 -10.757 4.021 1.00 71.94 116 ALA A C 1
ATOM 857 O O . ALA A 1 116 ? -14.949 -10.691 5.042 1.00 71.94 116 ALA A O 1
ATOM 858 N N . VAL A 1 117 ? -14.770 -10.442 2.819 1.00 67.62 117 VAL A N 1
ATOM 859 C CA . VAL A 1 117 ? -16.167 -10.001 2.593 1.00 67.62 117 VAL A CA 1
ATOM 860 C C . VAL A 1 117 ? -17.209 -10.928 3.254 1.00 67.62 117 VAL A C 1
ATOM 862 O O . VAL A 1 117 ? -18.050 -10.423 4.005 1.00 67.62 117 VAL A O 1
ATOM 865 N N . PRO A 1 118 ? -17.191 -12.262 3.052 1.00 62.47 118 PRO A N 1
ATOM 866 C CA . PRO A 1 118 ? -18.161 -13.157 3.688 1.00 62.47 118 PRO A CA 1
ATOM 867 C C . PRO A 1 118 ? -17.993 -13.276 5.212 1.00 62.47 118 PRO A C 1
ATOM 869 O O . PRO A 1 118 ? -18.968 -13.580 5.900 1.00 62.47 118 PRO A O 1
ATOM 872 N N . ALA A 1 119 ? -16.800 -13.011 5.759 1.00 62.81 119 ALA A N 1
ATOM 873 C CA . ALA A 1 119 ? -16.545 -13.080 7.199 1.00 62.81 119 ALA A CA 1
ATOM 874 C C . ALA A 1 119 ? -17.216 -11.930 7.973 1.00 62.81 119 ALA A C 1
ATOM 876 O O . ALA A 1 119 ? -17.698 -12.136 9.086 1.00 62.81 119 ALA A O 1
ATOM 877 N N . PHE A 1 120 ? -17.318 -10.739 7.373 1.00 57.81 120 PHE A N 1
ATOM 878 C CA . PHE A 1 120 ? -17.999 -9.595 7.994 1.00 57.81 120 PHE A CA 1
ATOM 879 C C . PHE A 1 120 ? -19.524 -9.668 7.880 1.00 57.81 120 PHE A C 1
ATOM 881 O O . PHE A 1 120 ? -20.219 -9.270 8.812 1.00 57.81 120 PHE A O 1
ATOM 888 N N . ARG A 1 121 ? -20.058 -10.269 6.807 1.00 57.25 121 ARG A N 1
ATOM 889 C CA . ARG A 1 121 ? -21.513 -10.433 6.622 1.00 57.25 121 ARG A CA 1
ATOM 890 C C . ARG A 1 121 ? -22.168 -11.330 7.685 1.00 57.25 121 ARG A C 1
ATOM 892 O O . ARG A 1 121 ? -23.377 -11.276 7.856 1.00 57.25 121 ARG A O 1
ATOM 899 N N . LYS A 1 122 ? -21.381 -12.143 8.402 1.00 52.53 122 LYS A N 1
ATOM 900 C CA . LYS A 1 122 ? -21.838 -12.995 9.515 1.00 52.53 122 LYS A CA 1
ATOM 901 C C . LYS A 1 122 ? -21.909 -12.290 10.875 1.00 52.53 122 LYS A C 1
ATOM 903 O O . LYS A 1 122 ? -22.423 -12.887 11.809 1.00 52.53 122 LYS A O 1
ATOM 908 N N . ARG A 1 123 ? -21.364 -11.076 11.015 1.00 48.38 123 ARG A N 1
ATOM 909 C CA . ARG A 1 123 ? -21.341 -10.337 12.293 1.00 48.38 123 ARG A CA 1
ATOM 910 C C . ARG A 1 123 ? -22.460 -9.302 12.431 1.00 48.38 123 ARG A C 1
ATOM 912 O O . ARG A 1 123 ? -22.620 -8.750 13.511 1.00 48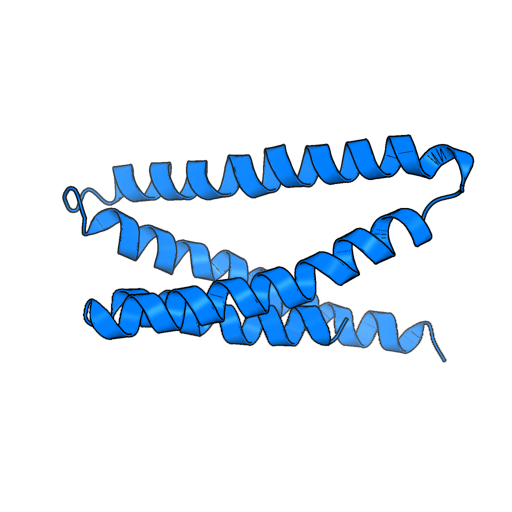.38 123 ARG A O 1
ATOM 919 N N . GLU A 1 124 ? -23.196 -9.044 11.352 1.00 49.03 124 GLU A N 1
ATOM 920 C CA . GLU A 1 124 ? -24.338 -8.118 11.302 1.00 49.03 124 GLU A CA 1
ATOM 921 C C . GLU A 1 124 ? -25.700 -8.845 11.252 1.00 49.03 124 GLU A C 1
ATOM 923 O O . GLU A 1 124 ? -26.720 -8.197 11.037 1.00 49.03 124 GLU A O 1
ATOM 928 N N . GLY A 1 125 ? -25.722 -10.175 11.425 1.00 42.47 125 GLY A N 1
ATOM 929 C CA . GLY A 1 125 ? -26.934 -11.005 11.441 1.00 42.47 125 GLY A CA 1
ATOM 930 C C . GLY A 1 125 ? -27.136 -11.718 12.766 1.00 42.47 125 GLY A C 1
ATOM 931 O O . GLY A 1 125 ? -26.113 -12.043 13.409 1.00 42.47 125 GLY A O 1
#

Radius of gyration: 17.31 Å; Cα contacts (8 Å, |Δi|>4): 66; chains: 1; bounding box: 46×26×51 Å

Foldseek 3Di:
DVLVLVLLVVLLVLLLVLVVDPPVVNVVSVVVNVVSVVRVVVVVLVVQLVPDDPVCSVVSSVVVVCCCCCVVVVVLVVQLVVQLVVVPDDDPPSNSVSVNVSSVVSVVVSVVVVVCVVVVVVVVD

Mean predicted aligned error: 9.01 Å

Nearest PDB structures (foldseek):
  7dla-assembly1_A  TM=7.420E-01  e=7.145E+00  Escherichia coli K-12

Secondary structure (DSSP, 8-state):
-HHHHHHHHHHHHHHHHHTTS-HHHHHHHHHHHHHHHHHHHHHHHHHGGGGS-GGGHHHHHHHHHHHIIIIIIIHHHHHHHHHHHHH--HHHHHHHHHHHHHHHHHHHHHHHHHHHHHHHHTS--